Protein AF-A0A354YX63-F1 (afdb_monomer)

Structure (mmCIF, N/CA/C/O backbone):
data_AF-A0A354YX63-F1
#
_entry.id   AF-A0A354YX63-F1
#
loop_
_atom_site.group_PDB
_atom_site.id
_atom_site.type_symbol
_atom_site.label_atom_id
_atom_site.label_a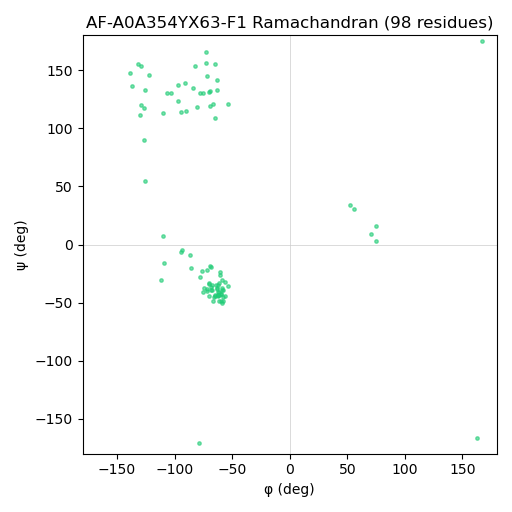lt_id
_atom_site.label_comp_id
_atom_site.label_asym_id
_atom_site.label_entity_id
_atom_site.label_seq_id
_atom_site.pdbx_PDB_ins_code
_atom_site.Cartn_x
_atom_site.Cartn_y
_atom_site.Cartn_z
_atom_site.occupancy
_atom_site.B_iso_or_equiv
_atom_site.auth_seq_id
_atom_site.auth_comp_id
_atom_site.auth_asym_id
_atom_site.auth_atom_id
_atom_site.pdbx_PDB_model_num
ATOM 1 N N . ILE A 1 1 ? -5.137 -6.125 14.989 1.00 95.69 1 ILE A N 1
ATOM 2 C CA . ILE A 1 1 ? -6.498 -5.786 14.500 1.00 95.69 1 ILE A CA 1
ATOM 3 C C . ILE A 1 1 ? -6.570 -6.206 13.039 1.00 95.69 1 ILE A C 1
ATOM 5 O O . ILE A 1 1 ? -5.641 -5.883 12.311 1.00 95.69 1 ILE A O 1
ATOM 9 N N . HIS A 1 2 ? -7.606 -6.930 12.621 1.00 98.06 2 HIS A N 1
ATOM 10 C CA . HIS A 1 2 ? -7.802 -7.321 11.220 1.00 98.06 2 HIS A CA 1
ATOM 11 C C . HIS A 1 2 ? -9.224 -6.939 10.807 1.00 98.06 2 HIS A C 1
ATOM 13 O O . HIS A 1 2 ? -10.182 -7.378 11.444 1.00 98.06 2 HIS A O 1
ATOM 19 N N . ILE A 1 3 ? -9.339 -6.085 9.787 1.00 98.06 3 ILE A N 1
ATOM 20 C CA . ILE A 1 3 ? -10.609 -5.658 9.196 1.00 98.06 3 ILE A CA 1
ATOM 21 C C . ILE A 1 3 ? -10.695 -6.275 7.801 1.00 98.06 3 ILE A C 1
ATOM 23 O O . ILE A 1 3 ? -9.913 -5.891 6.936 1.00 98.06 3 ILE A O 1
ATOM 27 N N . ASP A 1 4 ? -11.632 -7.194 7.590 1.00 98.12 4 ASP A N 1
ATOM 28 C CA . ASP A 1 4 ? -11.887 -7.804 6.280 1.00 98.12 4 ASP A CA 1
ATOM 29 C C . ASP A 1 4 ? -13.398 -7.938 6.052 1.00 98.12 4 ASP A C 1
ATOM 31 O O . ASP A 1 4 ? -14.168 -8.100 6.998 1.00 98.12 4 ASP A O 1
ATOM 35 N N . ILE A 1 5 ? -13.851 -7.834 4.806 1.00 97.62 5 ILE A N 1
ATOM 36 C CA . ILE A 1 5 ? -15.262 -8.048 4.470 1.00 97.62 5 ILE A CA 1
ATOM 37 C C . ILE A 1 5 ? -15.598 -9.543 4.421 1.00 97.62 5 ILE A C 1
ATOM 39 O O . ILE A 1 5 ? -16.743 -9.917 4.682 1.00 97.62 5 ILE A O 1
ATOM 43 N N . ASP A 1 6 ? -14.611 -10.387 4.108 1.00 97.88 6 ASP A N 1
ATOM 44 C CA . ASP A 1 6 ? -14.747 -11.835 4.098 1.00 97.88 6 ASP A CA 1
ATOM 45 C C . ASP A 1 6 ? -14.296 -12.423 5.440 1.00 97.88 6 ASP A C 1
ATOM 47 O O . ASP A 1 6 ? -13.122 -12.405 5.815 1.00 97.88 6 ASP A O 1
ATOM 51 N N . ALA A 1 7 ? -15.249 -13.004 6.168 1.00 96.62 7 ALA A N 1
ATOM 52 C CA . ALA A 1 7 ? -14.982 -13.660 7.441 1.00 96.62 7 ALA A CA 1
ATOM 53 C C . ALA A 1 7 ? -13.996 -14.836 7.317 1.00 96.62 7 ALA A C 1
ATOM 55 O O . ALA A 1 7 ? -13.362 -15.187 8.310 1.00 96.62 7 ALA A O 1
ATOM 56 N N . ALA A 1 8 ? -13.858 -15.443 6.132 1.00 97.25 8 ALA A N 1
ATOM 57 C CA . ALA A 1 8 ? -12.947 -16.562 5.908 1.00 97.25 8 ALA A CA 1
ATOM 58 C C . ALA A 1 8 ? -11.463 -16.155 5.904 1.00 97.25 8 ALA A C 1
ATOM 60 O O . ALA A 1 8 ? -10.608 -17.007 6.152 1.00 97.25 8 ALA A O 1
ATOM 61 N N . GLU A 1 9 ? -11.139 -14.881 5.652 1.00 97.75 9 GLU A N 1
ATOM 62 C CA . GLU A 1 9 ? -9.751 -14.395 5.671 1.00 97.75 9 GLU A CA 1
ATOM 63 C C . GLU A 1 9 ? -9.286 -13.997 7.084 1.00 97.75 9 GLU A C 1
ATOM 65 O O . GLU A 1 9 ? -8.086 -14.005 7.387 1.00 97.75 9 GLU A O 1
ATOM 70 N N . ILE A 1 10 ? -10.221 -13.734 8.000 1.00 96.31 10 ILE A N 1
ATOM 71 C CA . ILE A 1 10 ? -9.917 -13.416 9.396 1.00 96.31 10 ILE A CA 1
ATOM 72 C C . ILE A 1 10 ? -9.302 -14.633 10.098 1.00 96.31 10 ILE A C 1
ATOM 74 O O . ILE A 1 10 ? -9.918 -15.689 10.215 1.00 96.31 10 ILE A O 1
ATOM 78 N N . GLY A 1 11 ? -8.082 -14.478 10.620 1.00 95.38 11 GLY A N 1
ATOM 79 C CA . GLY A 1 11 ? -7.406 -15.545 11.365 1.00 95.38 11 GLY A CA 1
ATOM 80 C C . GLY A 1 11 ? -6.856 -16.682 10.497 1.00 95.38 11 GLY A C 1
ATOM 81 O O . GLY A 1 11 ? -6.325 -17.647 11.037 1.00 95.38 11 GLY A O 1
ATOM 82 N N . LYS A 1 12 ? -6.964 -16.589 9.163 1.00 96.25 12 LYS A N 1
ATOM 83 C CA . LYS A 1 12 ? -6.592 -17.666 8.230 1.00 96.25 12 LYS A CA 1
ATOM 84 C C . LYS A 1 12 ? -5.096 -17.977 8.222 1.00 96.25 12 LYS A C 1
ATOM 86 O O . LYS A 1 12 ? -4.715 -19.143 8.232 1.00 96.25 12 LYS A O 1
ATOM 91 N N . ASN A 1 13 ? -4.261 -16.936 8.189 1.00 96.94 13 ASN A N 1
ATOM 92 C CA . ASN A 1 13 ? -2.798 -17.064 8.121 1.00 96.94 13 ASN A CA 1
ATOM 93 C C . ASN A 1 13 ? -2.093 -16.593 9.402 1.00 96.94 13 ASN A C 1
ATOM 95 O O . ASN A 1 13 ? -1.015 -17.084 9.725 1.00 96.94 13 ASN A O 1
ATOM 99 N N . VAL A 1 14 ? -2.677 -15.622 10.108 1.00 96.31 14 VAL A N 1
ATOM 100 C CA . VAL A 1 14 ? -2.115 -14.994 11.312 1.00 96.31 14 VAL A CA 1
ATOM 101 C C . VAL A 1 14 ? -3.234 -14.841 12.335 1.00 96.31 14 VAL A C 1
ATOM 103 O O . VAL A 1 14 ? -4.338 -14.442 11.965 1.00 96.31 14 VAL A O 1
ATOM 106 N N . GLU A 1 15 ? -2.959 -15.156 13.602 1.00 96.88 15 GLU A N 1
ATOM 107 C CA . GLU A 1 15 ? -3.915 -15.002 14.703 1.00 96.88 15 GLU A CA 1
ATOM 108 C C . GLU A 1 15 ? -4.304 -13.528 14.908 1.00 96.88 15 GLU A C 1
ATOM 110 O O . GLU A 1 15 ? -3.482 -12.621 14.762 1.00 96.88 15 GLU A O 1
ATOM 115 N N . VAL A 1 16 ? -5.578 -13.278 15.225 1.00 97.19 16 VAL A N 1
ATOM 116 C CA . VAL A 1 16 ? -6.139 -11.925 15.322 1.00 97.19 16 VAL A CA 1
ATOM 117 C C . VAL A 1 16 ? -6.815 -11.726 16.673 1.00 97.19 16 VAL A C 1
ATOM 119 O O . VAL A 1 16 ? -7.842 -12.333 16.953 1.00 97.19 16 VAL A O 1
ATOM 122 N N . GLU A 1 17 ? -6.300 -10.786 17.464 1.00 97.88 17 GLU A N 1
ATOM 123 C CA . GLU A 1 17 ? -6.890 -10.418 18.761 1.00 97.88 17 GLU A CA 1
ATOM 124 C C . GLU A 1 17 ? -8.208 -9.642 18.628 1.00 97.88 17 GLU A C 1
ATOM 126 O O . GLU A 1 17 ? -9.143 -9.832 19.400 1.00 97.88 17 GLU A O 1
ATOM 131 N N . VAL A 1 18 ? -8.290 -8.754 17.633 1.00 97.12 18 VAL A N 1
ATOM 132 C CA . VAL A 1 18 ? -9.463 -7.906 17.380 1.00 97.12 18 VAL A CA 1
ATOM 1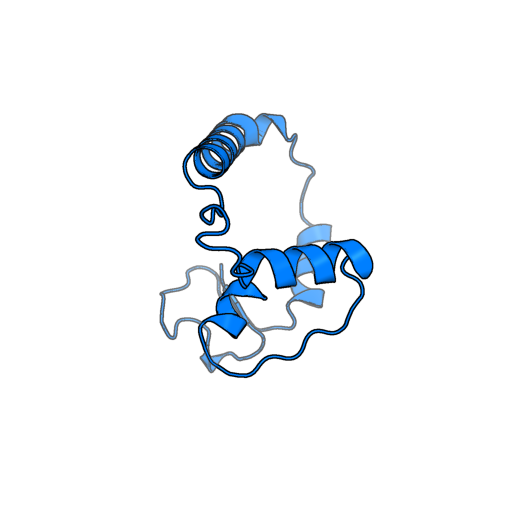33 C C . VAL A 1 18 ? -9.901 -8.086 15.924 1.00 97.12 18 VAL A C 1
ATOM 135 O O . VAL A 1 18 ? -9.373 -7.393 15.041 1.00 97.12 18 VAL A O 1
ATOM 138 N N . PRO A 1 19 ? -10.795 -9.054 15.651 1.00 97.31 19 PRO A N 1
ATOM 139 C CA . PRO A 1 19 ? -11.365 -9.279 14.329 1.00 97.31 19 PRO A CA 1
ATOM 140 C C . PRO A 1 19 ? -12.568 -8.362 14.084 1.00 97.31 19 PRO A C 1
ATOM 142 O O . PRO A 1 19 ? -13.451 -8.240 14.933 1.00 97.31 19 PRO A O 1
ATOM 145 N N . ILE A 1 20 ? -12.631 -7.738 12.909 1.00 97.94 20 ILE A N 1
ATOM 146 C CA . ILE A 1 20 ? -13.764 -6.908 12.487 1.00 97.94 20 ILE A CA 1
ATOM 147 C C . ILE A 1 20 ? -14.182 -7.352 11.087 1.00 97.94 20 ILE A C 1
ATOM 149 O O . ILE A 1 20 ? -13.455 -7.133 10.122 1.00 97.94 20 ILE A O 1
ATOM 153 N N . VAL A 1 21 ? -15.367 -7.955 10.976 1.00 97.94 21 VAL A N 1
ATOM 154 C CA . VAL A 1 21 ? -15.942 -8.328 9.678 1.00 97.94 21 VAL A CA 1
ATOM 155 C C . VAL A 1 21 ? -16.793 -7.174 9.158 1.00 97.94 21 VAL A C 1
ATOM 157 O O . VAL A 1 21 ? -17.804 -6.832 9.775 1.00 97.94 21 VAL A O 1
ATOM 160 N N . GLY A 1 22 ? -16.400 -6.557 8.045 1.00 97.38 22 GLY A N 1
ATOM 161 C CA . GLY A 1 22 ? -17.153 -5.449 7.459 1.00 97.38 22 GLY A CA 1
ATOM 162 C C . GLY A 1 22 ? -16.412 -4.669 6.377 1.00 97.38 22 GLY A C 1
ATOM 163 O O . GLY A 1 22 ? -15.235 -4.886 6.099 1.00 97.38 22 GLY A O 1
ATOM 164 N N . GLN A 1 23 ? -17.113 -3.720 5.755 1.00 98.00 23 GLN A N 1
ATOM 165 C CA . GLN A 1 23 ? -16.523 -2.843 4.746 1.00 98.00 23 GLN A CA 1
ATOM 166 C C . GLN A 1 23 ? -15.526 -1.873 5.388 1.00 98.00 23 GLN A C 1
ATOM 168 O O . GLN A 1 23 ? -15.910 -1.022 6.193 1.00 98.00 23 GLN A O 1
ATOM 173 N N . VAL A 1 24 ? -14.253 -1.940 4.980 1.00 97.88 24 VAL A N 1
ATOM 174 C CA . VAL A 1 24 ? -13.169 -1.132 5.574 1.00 97.88 24 VAL A CA 1
ATOM 175 C C . VAL A 1 24 ? -13.469 0.371 5.580 1.00 97.88 24 VAL A C 1
ATOM 177 O O . VAL A 1 24 ? -13.167 1.056 6.553 1.00 97.88 24 VAL A O 1
ATOM 180 N N . LYS A 1 25 ? -14.148 0.887 4.545 1.00 98.12 25 LYS A N 1
ATOM 181 C CA . LYS A 1 25 ? -14.545 2.300 4.453 1.00 98.12 25 LYS A CA 1
ATOM 182 C C . LYS A 1 25 ? -15.479 2.725 5.592 1.00 98.12 25 LYS A C 1
ATOM 184 O O . LYS A 1 25 ? -15.302 3.801 6.157 1.00 98.12 25 LYS A O 1
ATOM 189 N N . GLU A 1 26 ? -16.466 1.899 5.923 1.00 98.06 26 GLU A N 1
ATOM 190 C CA . GLU A 1 26 ? -17.444 2.192 6.977 1.00 98.06 26 GLU A CA 1
ATOM 191 C C . GLU A 1 26 ? -16.826 2.012 8.365 1.00 98.06 26 GLU A C 1
ATOM 193 O O . GLU A 1 26 ? -17.024 2.845 9.251 1.00 98.06 26 GLU A O 1
ATOM 198 N N . VAL A 1 27 ? -16.014 0.963 8.530 1.00 97.81 27 VAL A N 1
ATOM 199 C CA . VAL A 1 27 ? -15.295 0.684 9.778 1.00 97.81 27 VAL A CA 1
ATOM 200 C C . VAL A 1 27 ? -14.335 1.825 10.115 1.00 97.81 27 VAL A C 1
ATOM 202 O O . VAL A 1 27 ? -14.383 2.347 11.227 1.00 97.81 27 VAL A O 1
ATOM 205 N N . LEU A 1 28 ? -13.513 2.274 9.158 1.00 97.31 28 LEU A N 1
ATOM 206 C CA . LEU A 1 28 ? -12.600 3.401 9.369 1.00 97.31 28 LEU A CA 1
ATOM 207 C C . LEU A 1 28 ? -13.352 4.702 9.666 1.00 97.31 28 LEU A C 1
ATOM 209 O O . LEU A 1 28 ? -12.932 5.452 10.542 1.00 97.31 28 LEU A O 1
ATOM 213 N N . ALA A 1 29 ? -14.492 4.960 9.015 1.00 97.44 29 ALA A N 1
ATOM 214 C CA . ALA A 1 29 ? -15.316 6.127 9.336 1.00 97.44 29 ALA A CA 1
ATOM 215 C C . ALA A 1 29 ? -15.828 6.090 10.789 1.00 97.44 29 ALA A C 1
ATOM 217 O O . ALA A 1 29 ? -15.799 7.107 11.482 1.00 97.44 29 ALA A O 1
ATOM 218 N N . ALA A 1 30 ? -16.251 4.919 11.271 1.00 96.44 30 ALA A N 1
ATOM 219 C CA . ALA A 1 30 ? -16.691 4.731 12.650 1.00 96.44 30 ALA A CA 1
ATOM 220 C C . ALA A 1 30 ? -15.537 4.851 13.664 1.00 96.44 30 ALA A C 1
ATOM 222 O O . ALA A 1 30 ? -15.748 5.378 14.759 1.00 96.44 30 ALA A O 1
ATOM 223 N N . ILE A 1 31 ? -14.336 4.380 13.315 1.00 95.50 31 ILE A N 1
ATOM 224 C CA . ILE A 1 31 ? -13.130 4.542 14.137 1.00 95.50 31 ILE A CA 1
ATOM 225 C C . ILE A 1 31 ? -12.747 6.023 14.209 1.00 95.50 31 ILE A C 1
ATOM 227 O O . ILE A 1 31 ? -12.606 6.547 15.306 1.00 95.50 31 ILE A O 1
ATOM 231 N N . ASN A 1 32 ? -12.690 6.729 13.077 1.00 95.19 32 ASN A N 1
ATOM 232 C CA . ASN A 1 32 ? -12.320 8.147 13.022 1.00 95.19 32 ASN A CA 1
ATOM 233 C C . ASN A 1 32 ? -13.242 9.051 13.855 1.00 95.19 32 ASN A C 1
ATOM 235 O O . ASN A 1 32 ? -12.785 10.049 14.392 1.00 95.19 32 ASN A O 1
ATOM 239 N N . GLN A 1 33 ? -14.524 8.701 14.007 1.00 95.75 33 GLN A N 1
ATOM 240 C CA . GLN A 1 33 ? -15.453 9.428 14.890 1.00 95.75 33 GLN A CA 1
ATOM 241 C C . GLN A 1 33 ? -15.144 9.264 16.386 1.00 95.75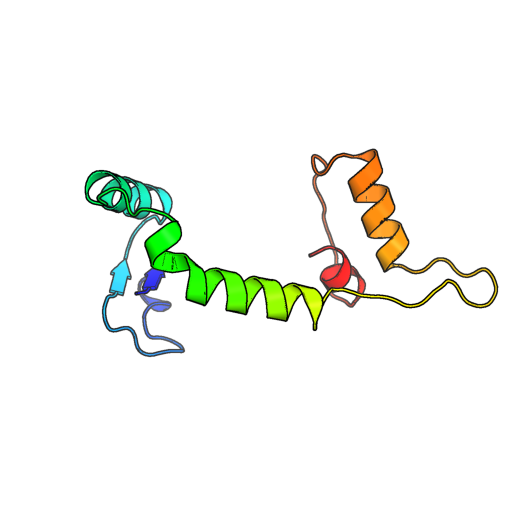 33 GLN A C 1
ATOM 243 O O . GLN A 1 33 ? -15.664 10.021 17.201 1.00 95.75 33 GLN A O 1
ATOM 248 N N . ARG A 1 34 ? -14.374 8.235 16.749 1.00 94.44 34 ARG A N 1
ATOM 249 C CA . ARG A 1 34 ? -14.028 7.871 18.128 1.00 94.44 34 ARG A CA 1
ATOM 250 C C . ARG A 1 34 ? -12.568 8.153 18.465 1.00 94.44 34 ARG A C 1
ATOM 252 O O . ARG A 1 34 ? -12.225 8.118 19.640 1.00 94.44 34 ARG A O 1
ATOM 259 N N . LEU A 1 35 ? -11.725 8.366 17.457 1.00 92.12 35 LEU A N 1
ATOM 260 C CA . LEU A 1 35 ? -10.333 8.733 17.662 1.00 92.12 35 LEU A CA 1
ATOM 261 C C . LEU A 1 35 ? -10.258 10.156 18.207 1.00 92.12 35 LEU A C 1
ATOM 263 O O . LEU A 1 35 ? -10.866 11.081 17.669 1.00 92.12 35 LEU A O 1
ATOM 267 N N . GLU A 1 36 ? -9.486 10.312 19.271 1.00 89.31 36 GLU A N 1
ATOM 268 C CA . GLU A 1 36 ? -9.031 11.616 19.729 1.00 89.31 36 GLU A CA 1
ATOM 269 C C . GLU A 1 36 ? -7.808 12.025 18.902 1.00 89.31 36 GLU A C 1
ATOM 271 O O . GLU A 1 36 ? -7.100 11.175 18.350 1.00 89.31 36 GLU A O 1
ATOM 276 N N . ALA A 1 37 ? -7.584 13.332 18.768 1.00 84.88 37 ALA A N 1
ATOM 277 C CA . ALA A 1 37 ? 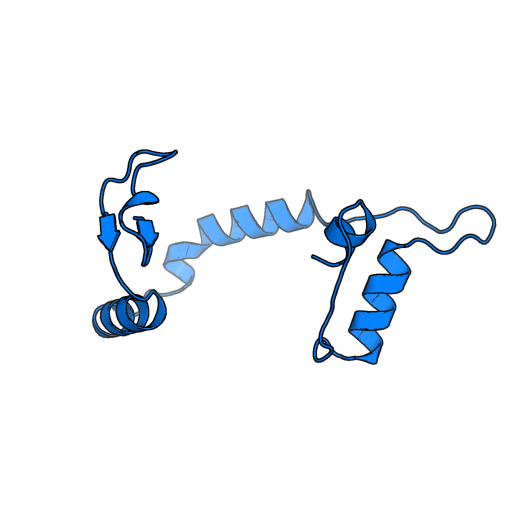-6.368 13.817 18.135 1.00 84.88 37 ALA A CA 1
ATOM 278 C C . ALA A 1 37 ? -5.163 13.387 18.981 1.00 84.88 37 ALA A C 1
ATOM 280 O O . ALA A 1 37 ? -5.173 13.540 20.200 1.00 84.88 37 ALA A O 1
ATOM 281 N N . ILE A 1 38 ? -4.154 12.844 18.310 1.00 85.62 38 ILE A N 1
ATOM 282 C CA . ILE A 1 38 ? -2.855 12.522 18.892 1.00 85.62 38 ILE A CA 1
ATOM 283 C C . ILE A 1 38 ? -1.886 13.568 18.353 1.00 85.62 38 ILE A C 1
ATOM 285 O O . ILE A 1 38 ? -1.857 13.807 17.141 1.00 85.62 38 ILE A O 1
ATOM 289 N N . GLU A 1 39 ? -1.111 14.192 19.233 1.00 85.94 39 GLU A N 1
ATOM 290 C CA . GLU A 1 39 ? -0.045 15.098 18.812 1.00 85.94 39 GLU A CA 1
ATOM 291 C C . GLU A 1 39 ? 1.067 14.273 18.148 1.00 85.94 39 GLU A C 1
ATOM 293 O O . GLU A 1 39 ? 1.483 13.234 18.663 1.00 85.94 39 GLU A O 1
ATOM 298 N N . LEU A 1 40 ? 1.549 14.699 16.977 1.00 77.56 40 LEU A N 1
ATOM 299 C CA . LEU A 1 40 ? 2.542 13.930 16.210 1.00 77.56 40 LEU A CA 1
ATOM 300 C C . LEU A 1 40 ? 3.846 13.725 16.991 1.00 77.56 40 LEU A C 1
ATOM 302 O O . LEU A 1 40 ? 4.549 12.736 16.783 1.00 77.56 40 LEU A O 1
ATOM 306 N N . GLU A 1 41 ? 4.143 14.633 17.916 1.00 85.88 41 GLU A N 1
ATOM 307 C CA . GLU A 1 41 ? 5.250 14.567 18.860 1.00 85.88 41 GLU A CA 1
ATOM 308 C C . GLU A 1 41 ? 5.214 13.280 19.701 1.00 85.88 41 GLU A C 1
ATOM 310 O O . GLU A 1 41 ? 6.273 12.731 20.014 1.00 85.88 41 GLU A O 1
ATOM 315 N N . GLU A 1 42 ? 4.023 12.746 20.000 1.00 87.06 42 GLU A N 1
ATOM 316 C CA . GLU A 1 42 ? 3.841 11.494 20.749 1.00 87.06 42 GLU A CA 1
ATOM 317 C C . GLU A 1 42 ? 4.309 10.258 19.963 1.00 87.06 42 GLU A C 1
ATOM 319 O O . GLU A 1 42 ? 4.591 9.217 20.555 1.00 87.06 42 GLU A O 1
ATOM 324 N N . LEU A 1 43 ? 4.434 10.365 18.635 1.00 92.62 43 LEU A N 1
ATOM 325 C CA . LEU A 1 43 ? 4.868 9.288 17.736 1.00 92.62 43 LEU A CA 1
ATOM 326 C C . LEU A 1 43 ? 6.267 9.531 17.146 1.00 92.62 43 LEU A C 1
ATOM 328 O O . LEU A 1 43 ? 6.707 8.784 16.268 1.00 92.62 43 LEU A O 1
ATOM 332 N N . SER A 1 44 ? 6.969 10.563 17.621 1.00 93.81 44 SER A N 1
ATOM 333 C CA . SER A 1 44 ? 8.227 11.047 17.038 1.00 93.81 44 SER A CA 1
ATOM 334 C C . SER A 1 44 ? 9.319 9.974 16.977 1.00 93.81 44 SER A C 1
ATOM 336 O O . SER A 1 44 ? 9.861 9.737 15.902 1.00 93.81 44 SER A O 1
ATOM 338 N N . GLU A 1 45 ? 9.574 9.242 18.066 1.00 96.25 45 GLU A N 1
ATOM 339 C CA . GLU A 1 45 ? 10.587 8.169 18.107 1.00 96.25 45 GLU A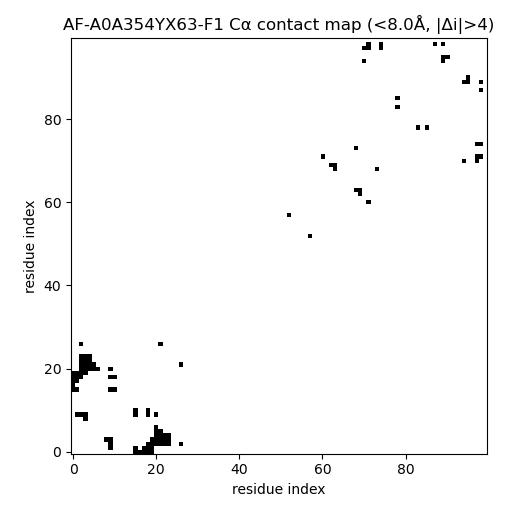 CA 1
ATOM 340 C C . GLU A 1 45 ? 10.322 7.068 17.063 1.00 96.25 45 GLU A C 1
ATOM 342 O O . GLU A 1 45 ? 11.238 6.545 16.411 1.00 96.25 45 GLU A O 1
ATOM 347 N N . TRP A 1 46 ? 9.047 6.716 16.876 1.00 96.19 46 TRP A N 1
ATOM 348 C CA . TRP A 1 46 ? 8.665 5.721 15.884 1.00 96.19 46 TRP A CA 1
ATOM 349 C C . TRP A 1 46 ? 8.847 6.253 14.463 1.00 96.19 46 TRP A C 1
ATOM 351 O O . TRP A 1 46 ? 9.422 5.565 13.619 1.00 96.19 46 TRP A O 1
ATOM 361 N N . HIS A 1 47 ? 8.421 7.489 14.201 1.00 95.12 47 HIS A N 1
ATOM 362 C CA . HIS A 1 47 ? 8.601 8.121 12.897 1.00 95.12 47 HIS A CA 1
ATOM 363 C C . HIS A 1 47 ? 10.083 8.295 12.538 1.00 95.12 47 HIS A C 1
ATOM 365 O O . HIS A 1 47 ? 10.466 7.960 11.421 1.00 95.12 47 HIS A O 1
ATOM 371 N N . GLU A 1 48 ? 10.935 8.683 13.489 1.00 96.81 48 GLU A N 1
ATOM 372 C CA . GLU A 1 48 ? 12.390 8.752 13.295 1.00 96.81 48 GLU A CA 1
ATOM 373 C C . GLU A 1 48 ? 12.986 7.391 12.911 1.00 96.81 48 GLU A C 1
ATOM 375 O O . GLU A 1 48 ? 13.862 7.297 12.049 1.00 96.81 48 GLU A O 1
ATOM 380 N N . THR A 1 49 ? 12.493 6.307 13.517 1.00 97.69 49 THR A N 1
ATOM 381 C CA . THR A 1 49 ? 12.912 4.948 13.154 1.00 97.69 49 THR A CA 1
ATOM 382 C C . THR A 1 49 ? 12.509 4.594 11.725 1.00 97.69 49 THR A C 1
ATOM 384 O O . THR A 1 49 ? 13.333 4.063 10.976 1.00 97.69 49 THR A O 1
ATOM 387 N N . ILE A 1 50 ? 11.274 4.911 11.330 1.00 97.25 50 ILE A N 1
ATOM 388 C CA . ILE A 1 50 ? 10.790 4.693 9.964 1.00 97.25 50 ILE A CA 1
ATOM 389 C C . ILE A 1 50 ? 11.599 5.512 8.954 1.00 97.25 50 ILE A C 1
ATOM 391 O O . ILE A 1 50 ? 11.991 4.981 7.914 1.00 97.25 50 ILE A O 1
ATOM 395 N N . ASP A 1 51 ? 11.870 6.781 9.245 1.00 97.12 51 ASP A N 1
ATOM 396 C CA . ASP A 1 51 ? 12.591 7.658 8.325 1.00 97.12 51 ASP A CA 1
ATOM 397 C C . ASP A 1 51 ? 14.049 7.222 8.157 1.00 97.12 51 ASP A C 1
ATOM 399 O O . ASP A 1 51 ? 14.526 7.129 7.025 1.00 97.12 51 ASP A O 1
ATOM 403 N N . ARG A 1 52 ? 14.710 6.779 9.235 1.00 98.31 52 ARG A N 1
ATOM 404 C CA . ARG A 1 52 ? 16.029 6.134 9.143 1.00 98.31 52 ARG A CA 1
ATOM 405 C C . ARG A 1 52 ? 16.008 4.913 8.219 1.00 98.31 52 ARG A C 1
ATOM 407 O O . ARG A 1 52 ? 16.908 4.755 7.400 1.00 98.31 52 ARG A O 1
ATOM 414 N N . TRP A 1 53 ? 14.993 4.051 8.313 1.00 98.12 53 TRP A N 1
ATOM 415 C CA . TRP A 1 53 ? 14.897 2.880 7.432 1.00 98.12 53 TRP A CA 1
ATOM 416 C C . TRP A 1 53 ? 14.640 3.247 5.971 1.00 98.12 53 TRP A C 1
ATOM 418 O O . TRP A 1 53 ? 15.181 2.584 5.088 1.00 98.12 53 TRP A O 1
ATOM 428 N N . LYS A 1 54 ? 13.870 4.306 5.694 1.00 97.75 54 LYS A N 1
ATOM 429 C CA . LYS A 1 54 ? 13.693 4.814 4.323 1.00 97.75 54 LYS A CA 1
ATOM 430 C C . LYS A 1 54 ? 15.009 5.323 3.731 1.00 97.75 54 LYS A C 1
ATOM 432 O O . LYS A 1 54 ? 15.252 5.126 2.543 1.00 97.75 54 LYS A O 1
ATOM 437 N N . GLU A 1 55 ? 15.852 5.963 4.542 1.00 97.31 55 GLU A N 1
ATOM 438 C CA . GLU A 1 55 ? 17.174 6.445 4.120 1.00 97.31 55 GLU A CA 1
ATOM 439 C C . GLU A 1 55 ? 18.180 5.307 3.905 1.00 97.31 55 GLU A C 1
ATOM 441 O O . GLU A 1 55 ? 18.960 5.338 2.948 1.00 97.31 55 GLU A O 1
ATOM 446 N N . GLU A 1 56 ? 18.155 4.299 4.781 1.00 97.75 56 GLU A N 1
ATOM 447 C CA . GLU A 1 56 ? 19.058 3.146 4.739 1.00 97.75 56 GLU A CA 1
ATOM 448 C C . GLU A 1 56 ? 18.694 2.168 3.608 1.00 97.75 56 GLU A C 1
ATOM 450 O O . GLU A 1 56 ? 19.584 1.648 2.931 1.00 97.75 56 GLU A O 1
ATOM 455 N N . TYR A 1 57 ? 17.395 1.975 3.346 1.00 96.50 57 TYR A N 1
ATOM 456 C CA . TYR A 1 57 ? 16.868 1.008 2.375 1.00 96.50 57 TYR A CA 1
ATOM 457 C C . TYR A 1 57 ? 15.922 1.624 1.324 1.00 96.50 57 TYR A C 1
ATOM 459 O O . TYR A 1 57 ? 14.799 1.143 1.146 1.00 96.50 57 TYR A O 1
ATOM 467 N N . PRO A 1 58 ? 16.331 2.668 0.585 1.00 95.00 58 PRO A N 1
ATOM 468 C CA . PRO A 1 58 ? 15.498 3.223 -0.471 1.00 95.00 58 PRO A CA 1
ATOM 469 C C . PRO A 1 58 ? 15.455 2.280 -1.679 1.00 95.00 58 PRO A C 1
ATOM 471 O O . PRO A 1 58 ? 16.389 1.515 -1.942 1.00 95.00 58 PRO A O 1
ATOM 474 N N . LEU A 1 59 ? 14.393 2.397 -2.475 1.00 92.88 59 LEU A N 1
ATOM 475 C CA . LEU A 1 59 ? 14.325 1.770 -3.791 1.00 92.88 59 LEU A CA 1
ATOM 476 C C . LEU A 1 59 ? 15.396 2.399 -4.691 1.00 92.88 59 LEU A C 1
ATOM 478 O O . LEU A 1 59 ? 15.294 3.560 -5.077 1.00 92.88 59 LEU A O 1
ATOM 482 N N . ARG A 1 60 ? 16.454 1.642 -4.997 1.00 90.69 60 ARG A N 1
ATOM 483 C CA . ARG A 1 60 ? 17.534 2.061 -5.900 1.00 90.69 60 ARG A CA 1
ATOM 484 C C . ARG A 1 60 ? 17.667 1.079 -7.052 1.00 90.69 60 ARG A C 1
ATOM 486 O O . ARG A 1 60 ? 17.529 -0.130 -6.871 1.00 90.69 60 ARG A O 1
ATOM 493 N N . TYR A 1 61 ? 18.026 1.600 -8.215 1.00 89.88 61 TYR A N 1
ATOM 494 C CA . TYR A 1 61 ? 18.487 0.817 -9.354 1.00 89.88 61 TYR A CA 1
ATOM 495 C C . TYR A 1 61 ? 19.774 1.438 -9.910 1.00 89.88 61 TYR A C 1
ATOM 497 O O . TYR A 1 61 ? 20.071 2.603 -9.654 1.00 89.88 61 TYR A O 1
ATOM 505 N N . GLY A 1 62 ? 20.595 0.624 -10.576 1.00 84.38 62 GLY A N 1
ATOM 506 C CA . GLY A 1 62 ? 21.883 1.070 -11.108 1.00 84.38 62 GLY A CA 1
ATOM 507 C C . GLY A 1 62 ? 21.745 1.973 -12.332 1.00 84.38 62 GLY A C 1
ATOM 508 O O . GLY A 1 62 ? 20.695 2.009 -12.974 1.00 84.38 62 GLY A O 1
ATOM 509 N N . ASP A 1 63 ? 22.837 2.648 -12.681 1.00 79.44 63 ASP A N 1
ATOM 510 C CA . ASP A 1 63 ? 22.911 3.462 -13.891 1.00 79.44 63 ASP A CA 1
ATOM 511 C C . ASP A 1 63 ? 22.786 2.615 -15.165 1.00 79.44 63 ASP A C 1
ATOM 513 O O . ASP A 1 63 ? 23.124 1.425 -15.198 1.00 79.44 63 ASP A O 1
ATOM 517 N N . SER A 1 64 ? 22.344 3.262 -16.247 1.00 77.38 64 SER A N 1
ATOM 518 C CA . SER A 1 64 ? 22.354 2.674 -17.587 1.00 77.38 64 SER A CA 1
ATOM 519 C C . SER A 1 64 ? 23.758 2.173 -17.934 1.00 77.38 64 SER A C 1
ATOM 521 O O . SER A 1 64 ? 24.720 2.942 -17.982 1.00 77.38 64 SER A O 1
ATOM 523 N N . SER A 1 65 ? 23.878 0.876 -18.216 1.00 75.69 65 SER A N 1
ATOM 524 C CA . SER A 1 65 ? 25.084 0.295 -18.799 1.00 75.69 65 SER A CA 1
ATOM 525 C C . SER A 1 65 ? 24.918 0.168 -20.313 1.00 75.69 65 SER A C 1
ATOM 527 O O . SER A 1 65 ? 23.861 -0.214 -20.818 1.00 75.69 65 SER A O 1
ATOM 529 N N . GLU A 1 66 ? 25.975 0.509 -21.056 1.00 79.06 66 GLU A N 1
ATOM 530 C CA . GLU A 1 66 ? 26.086 0.235 -22.499 1.00 79.06 66 GLU A CA 1
ATOM 531 C C . GLU A 1 66 ? 24.937 0.802 -23.364 1.00 79.06 66 GLU A C 1
ATOM 533 O O . GLU A 1 66 ? 24.577 0.224 -24.389 1.00 79.06 66 GLU A O 1
ATOM 538 N N . GLY A 1 67 ? 24.339 1.931 -22.963 1.00 77.88 67 GLY A N 1
ATOM 539 C CA . GLY A 1 67 ? 23.256 2.580 -23.713 1.00 77.88 67 GLY A CA 1
ATOM 540 C C . GLY A 1 67 ? 21.894 1.884 -23.606 1.00 77.88 67 GLY A C 1
ATOM 541 O O . GLY A 1 67 ? 21.012 2.147 -24.424 1.00 77.88 67 GLY A O 1
ATOM 542 N N . ARG A 1 68 ? 21.702 0.990 -22.626 1.00 86.69 68 ARG A N 1
ATOM 543 C CA . ARG A 1 68 ? 20.421 0.308 -22.382 1.00 86.69 68 ARG A CA 1
ATOM 544 C C . ARG A 1 68 ? 19.553 1.085 -21.402 1.00 86.69 68 ARG A C 1
ATOM 546 O O . ARG A 1 68 ? 20.039 1.587 -20.392 1.00 86.69 68 ARG A O 1
ATOM 553 N N . ILE A 1 69 ? 18.257 1.145 -21.678 1.00 89.88 69 ILE A N 1
ATOM 554 C CA . ILE A 1 69 ? 17.284 1.785 -20.791 1.00 89.88 69 ILE A CA 1
ATOM 555 C C . ILE A 1 69 ? 16.966 0.839 -19.630 1.00 89.88 69 ILE A C 1
ATOM 557 O O . ILE A 1 69 ? 16.648 -0.332 -19.849 1.00 89.88 69 ILE A O 1
ATOM 561 N N . MET A 1 70 ? 17.039 1.358 -18.404 1.00 92.50 70 MET A N 1
ATOM 562 C CA . MET A 1 70 ? 16.632 0.628 -17.207 1.00 92.50 70 MET A CA 1
ATOM 563 C C . MET A 1 70 ? 15.101 0.583 -17.136 1.00 92.50 70 MET A C 1
ATOM 565 O O . MET A 1 70 ? 14.464 1.629 -17.263 1.00 92.50 70 MET A O 1
ATOM 569 N N . PRO A 1 71 ? 14.479 -0.586 -16.929 1.00 93.00 71 PRO A N 1
ATOM 570 C CA . PRO A 1 71 ? 13.022 -0.689 -16.907 1.00 93.00 71 PRO A CA 1
ATOM 571 C C . PRO A 1 71 ? 12.387 0.145 -15.785 1.00 93.00 71 PRO A C 1
ATOM 573 O O . PRO A 1 71 ? 11.324 0.716 -15.996 1.00 93.00 71 PRO A O 1
ATOM 576 N N . GLN A 1 72 ? 13.060 0.295 -14.640 1.00 94.62 72 GLN A N 1
ATOM 577 C CA . GLN A 1 72 ? 12.632 1.178 -13.548 1.00 94.62 72 GLN A CA 1
ATOM 578 C C . GLN A 1 72 ? 12.522 2.634 -14.010 1.00 94.62 72 GLN A C 1
ATOM 580 O O . GLN A 1 72 ? 11.533 3.299 -13.726 1.00 94.62 72 GLN A O 1
ATOM 585 N N . HIS A 1 73 ? 13.497 3.095 -14.798 1.00 93.50 73 HIS A N 1
ATOM 586 C CA . HIS A 1 73 ? 13.504 4.448 -15.343 1.00 93.50 73 HIS A CA 1
ATOM 587 C C . HIS A 1 73 ? 12.327 4.692 -16.296 1.00 93.50 73 HIS A C 1
ATOM 589 O O . HIS A 1 73 ? 11.758 5.776 -16.313 1.00 93.50 73 HIS A O 1
ATOM 595 N N . VAL A 1 74 ? 11.912 3.673 -17.059 1.00 94.12 74 VAL A N 1
ATOM 596 C CA . VAL A 1 74 ? 10.710 3.774 -17.904 1.00 94.12 74 VAL A CA 1
ATOM 597 C C . VAL A 1 74 ? 9.464 4.003 -17.049 1.00 94.12 74 VAL A C 1
ATOM 599 O O . VAL A 1 74 ? 8.644 4.844 -17.402 1.00 94.12 74 VAL A O 1
ATOM 602 N N . ILE A 1 75 ? 9.319 3.280 -15.935 1.00 95.75 75 ILE A N 1
ATOM 603 C CA . ILE A 1 75 ? 8.175 3.456 -15.029 1.00 95.75 75 ILE A CA 1
ATOM 604 C C . ILE A 1 75 ? 8.195 4.844 -14.380 1.00 95.75 75 ILE A C 1
ATOM 606 O O . ILE A 1 75 ? 7.159 5.507 -14.347 1.00 95.75 75 ILE A O 1
ATOM 610 N N . GLU A 1 76 ? 9.358 5.311 -13.922 1.00 94.94 76 GLU A N 1
ATOM 611 C CA . GLU A 1 76 ? 9.511 6.663 -13.369 1.00 94.94 76 GLU A CA 1
ATOM 612 C C . GLU A 1 76 ? 9.142 7.747 -14.385 1.00 94.94 76 GLU A C 1
ATOM 614 O O . GLU A 1 76 ? 8.436 8.697 -14.045 1.00 94.94 76 GLU A O 1
ATOM 619 N N . GLU A 1 77 ? 9.560 7.591 -15.642 1.00 95.75 77 GLU A N 1
ATOM 620 C CA . GLU A 1 77 ? 9.249 8.553 -16.698 1.00 95.75 77 GLU A CA 1
ATOM 621 C C . GLU A 1 77 ? 7.756 8.541 -17.050 1.00 95.75 77 GLU A C 1
ATOM 623 O O . GLU A 1 77 ? 7.151 9.601 -17.218 1.00 95.75 77 GLU A O 1
ATOM 628 N N . VAL A 1 78 ? 7.120 7.362 -17.087 1.00 96.75 78 VAL A N 1
ATOM 629 C CA . VAL A 1 78 ? 5.659 7.258 -17.229 1.00 96.75 78 VAL A CA 1
ATOM 630 C C . VAL A 1 78 ? 4.970 7.997 -16.084 1.00 96.75 78 VAL A C 1
ATOM 632 O O . VAL A 1 78 ? 4.129 8.852 -16.352 1.00 96.75 78 VAL A O 1
ATOM 635 N N . TYR A 1 79 ? 5.359 7.738 -14.831 1.00 96.88 79 TYR A N 1
ATOM 636 C CA . TYR A 1 79 ? 4.794 8.414 -13.662 1.00 96.88 79 TYR A CA 1
ATOM 637 C C . TYR A 1 79 ? 4.962 9.937 -13.741 1.00 96.88 79 TYR A C 1
ATOM 639 O O . TYR A 1 79 ? 4.004 10.669 -13.4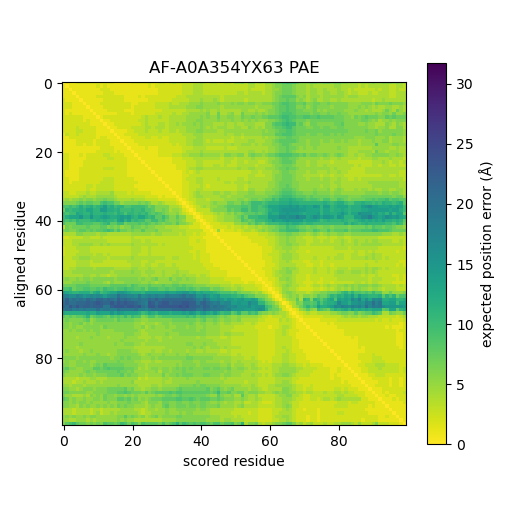93 1.00 96.88 79 TYR A O 1
ATOM 647 N N . SER A 1 80 ? 6.155 10.411 -14.115 1.00 97.62 80 SER A N 1
ATOM 648 C CA . SER A 1 80 ? 6.484 11.833 -14.270 1.00 97.62 80 SER A CA 1
ATOM 649 C C . SER A 1 80 ? 5.592 12.513 -15.314 1.00 97.62 80 SER A C 1
ATOM 651 O O . SER A 1 80 ? 4.979 13.547 -15.039 1.00 97.62 80 SER A O 1
ATOM 653 N N . LEU A 1 81 ? 5.447 11.899 -16.492 1.00 98.12 81 LEU A N 1
ATOM 654 C CA . LEU A 1 81 ? 4.648 12.436 -17.596 1.00 98.12 81 LEU A CA 1
ATOM 655 C C . LEU A 1 81 ? 3.142 12.398 -17.318 1.00 98.12 81 LEU A C 1
ATOM 657 O O . LEU A 1 81 ? 2.415 13.283 -17.768 1.00 98.12 81 LEU A O 1
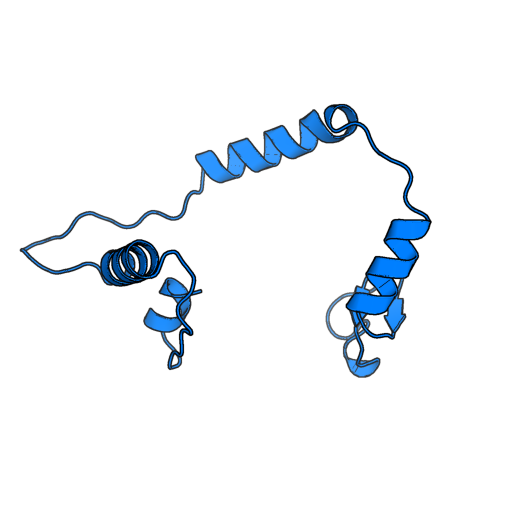ATOM 661 N N . THR A 1 82 ? 2.665 11.385 -16.593 1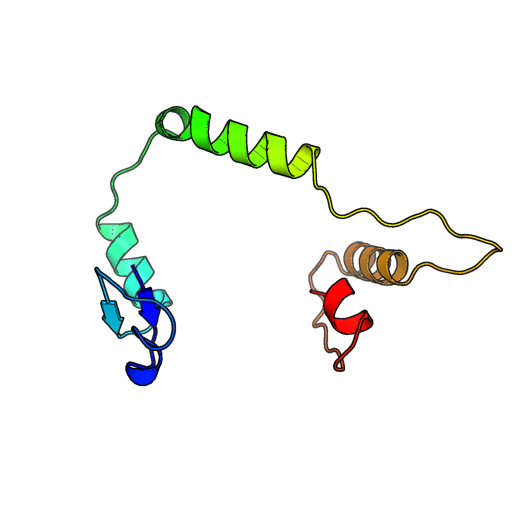.00 97.81 82 THR A N 1
ATOM 662 C CA . THR A 1 82 ? 1.240 11.225 -16.271 1.00 97.81 82 THR A CA 1
ATOM 663 C C . THR A 1 82 ? 0.861 11.828 -14.924 1.00 97.81 82 THR A C 1
ATOM 665 O O . THR A 1 82 ? -0.307 11.774 -14.557 1.00 97.81 82 THR A O 1
ATOM 668 N N . GLN A 1 83 ? 1.835 12.333 -14.162 1.00 96.94 83 GLN A N 1
ATOM 669 C CA . GLN A 1 83 ? 1.664 12.874 -12.809 1.00 96.94 83 GLN A CA 1
ATOM 670 C C . GLN A 1 83 ? 0.935 11.908 -11.857 1.00 96.94 83 GLN A C 1
ATOM 672 O O . GLN A 1 83 ? 0.165 12.323 -10.997 1.00 96.94 83 GLN A O 1
ATOM 677 N N . GLY A 1 84 ? 1.153 10.602 -12.034 1.00 95.19 84 GLY A N 1
ATOM 678 C CA . GLY A 1 84 ? 0.469 9.561 -11.258 1.00 95.19 84 GLY A CA 1
ATOM 679 C C . GLY A 1 84 ? -1.028 9.364 -11.555 1.00 95.19 84 GLY A C 1
ATOM 680 O O . GLY A 1 84 ? -1.676 8.607 -10.840 1.00 95.19 84 GLY A O 1
ATOM 681 N N . GLU A 1 85 ? -1.593 9.992 -12.594 1.00 97.56 85 GLU A N 1
ATOM 682 C CA . GLU A 1 85 ? -3.034 9.899 -12.907 1.00 97.56 85 GLU A CA 1
ATOM 683 C C . GLU A 1 85 ? -3.394 8.809 -13.934 1.00 97.56 85 GLU A C 1
ATOM 685 O O . GLU A 1 85 ? -4.571 8.560 -14.209 1.00 97.56 85 GLU A O 1
ATOM 690 N N . ALA A 1 86 ? -2.400 8.151 -14.536 1.00 97.31 86 ALA A N 1
ATOM 691 C CA . ALA A 1 86 ? -2.648 7.101 -15.518 1.00 97.31 86 ALA A CA 1
ATOM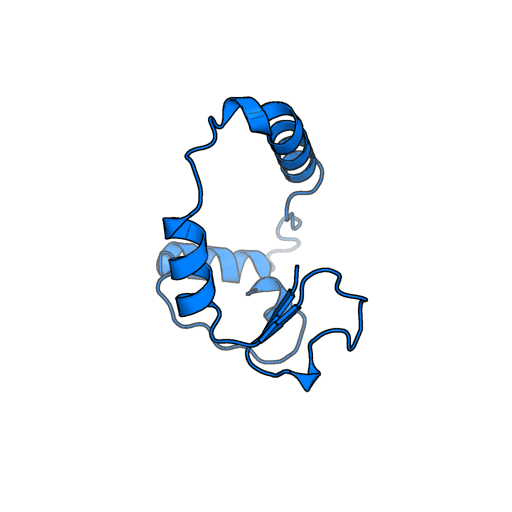 692 C C . ALA A 1 86 ? -3.191 5.815 -14.879 1.00 97.31 86 ALA A C 1
ATOM 694 O O . ALA A 1 86 ? -2.776 5.398 -13.800 1.00 97.31 86 ALA A O 1
ATOM 695 N N . ILE A 1 87 ? -4.076 5.127 -15.606 1.00 97.50 87 ILE A N 1
ATOM 696 C CA . ILE A 1 87 ? -4.483 3.757 -15.275 1.00 97.50 87 ILE A CA 1
ATOM 697 C C . ILE A 1 87 ? -3.399 2.804 -15.786 1.00 97.50 87 ILE A C 1
ATOM 699 O O . ILE A 1 87 ? -3.155 2.734 -16.992 1.00 97.50 87 ILE A O 1
ATOM 703 N N . ILE A 1 88 ? -2.767 2.061 -14.875 1.00 96.62 88 ILE A N 1
ATOM 704 C CA . ILE A 1 88 ? -1.688 1.116 -15.184 1.00 96.62 88 ILE A CA 1
ATOM 705 C C . ILE A 1 88 ? -2.217 -0.321 -15.160 1.00 96.62 88 ILE A C 1
ATOM 707 O O . ILE A 1 88 ? -2.852 -0.748 -14.198 1.00 96.62 88 ILE A O 1
ATOM 711 N N . CYS A 1 89 ? -1.917 -1.081 -16.214 1.00 96.69 89 CYS A N 1
ATOM 712 C CA . CYS A 1 89 ? -2.231 -2.505 -16.332 1.00 96.69 89 CYS A CA 1
ATOM 713 C C . CYS A 1 89 ? -0.945 -3.277 -16.643 1.00 96.69 89 CYS A C 1
ATOM 715 O O . CYS A 1 89 ? -0.199 -2.886 -17.542 1.00 96.69 89 CYS A O 1
ATOM 717 N N . THR A 1 90 ? -0.695 -4.382 -15.943 1.00 96.75 90 THR A N 1
ATOM 718 C CA . THR A 1 90 ? 0.527 -5.187 -16.089 1.00 96.75 90 THR A CA 1
ATOM 719 C C . THR A 1 90 ? 0.210 -6.667 -16.298 1.00 96.75 90 THR A C 1
ATOM 721 O O . THR A 1 90 ? -0.843 -7.159 -15.892 1.00 96.75 90 THR A O 1
ATOM 724 N N . GLU A 1 91 ? 1.121 -7.383 -16.963 1.00 96.06 91 GLU A N 1
ATOM 725 C CA . GLU A 1 91 ? 1.184 -8.848 -16.868 1.00 96.06 91 GLU A CA 1
ATOM 726 C C . GLU A 1 91 ? 1.882 -9.276 -15.560 1.00 96.06 91 GLU A C 1
ATOM 728 O O . GLU A 1 91 ? 2.155 -8.441 -14.701 1.00 96.06 91 GLU A O 1
ATOM 733 N N . VAL A 1 92 ? 2.192 -10.566 -15.400 1.00 96.56 92 VAL A N 1
ATOM 734 C CA . VAL A 1 92 ? 2.919 -11.081 -14.228 1.00 96.56 92 VAL A CA 1
ATOM 735 C C . VAL A 1 92 ? 4.405 -11.212 -14.549 1.00 96.56 92 VAL A C 1
ATOM 737 O O . VAL A 1 92 ? 4.780 -11.934 -15.471 1.00 96.56 92 VAL A O 1
ATOM 740 N N . GLY A 1 93 ? 5.262 -10.568 -13.756 1.00 95.38 93 GLY A N 1
ATOM 741 C CA . GLY A 1 93 ? 6.710 -10.627 -13.950 1.00 95.38 93 GLY A CA 1
ATOM 742 C C . GLY A 1 93 ? 7.472 -9.521 -13.224 1.00 95.38 93 GLY A C 1
ATOM 743 O O . GLY A 1 93 ? 6.932 -8.819 -12.373 1.00 95.38 93 GLY A O 1
ATOM 744 N N . GLN A 1 94 ? 8.749 -9.342 -13.569 1.00 94.38 94 GLN A N 1
ATOM 745 C CA . GLN A 1 94 ? 9.580 -8.272 -12.992 1.00 94.38 94 GLN A CA 1
ATOM 746 C C . GLN A 1 94 ? 9.033 -6.874 -13.315 1.00 94.38 94 GLN A C 1
ATOM 748 O O . GLN A 1 94 ? 9.071 -5.983 -12.474 1.00 94.38 94 GLN A O 1
ATOM 753 N N . ASN A 1 95 ? 8.452 -6.710 -14.504 1.00 93.56 95 ASN A N 1
ATOM 754 C CA . ASN A 1 95 ? 7.747 -5.501 -14.917 1.00 93.56 95 ASN A CA 1
ATOM 755 C C . ASN A 1 95 ? 6.576 -5.150 -13.985 1.00 93.56 95 ASN A C 1
ATOM 757 O O . ASN A 1 95 ? 6.372 -3.975 -13.706 1.00 93.56 95 ASN A O 1
ATOM 761 N N . GLN A 1 96 ? 5.846 -6.149 -13.477 1.00 96.81 96 GLN A N 1
ATOM 762 C CA . GLN A 1 96 ? 4.781 -5.938 -12.495 1.00 96.81 96 GLN A CA 1
ATOM 763 C C . GLN A 1 96 ? 5.332 -5.352 -11.197 1.00 96.81 96 GLN A C 1
ATOM 765 O O . GLN A 1 96 ? 4.741 -4.436 -10.645 1.00 96.81 96 GLN A O 1
ATOM 770 N N . MET A 1 97 ? 6.466 -5.876 -10.726 1.00 96.19 97 MET A N 1
ATOM 771 C CA . MET A 1 97 ? 7.079 -5.448 -9.467 1.00 96.19 97 MET A CA 1
ATOM 772 C C . MET A 1 97 ? 7.659 -4.038 -9.550 1.00 96.19 97 MET A C 1
ATOM 774 O O . MET A 1 97 ? 7.623 -3.320 -8.562 1.00 96.19 97 MET A O 1
ATOM 778 N N . TRP A 1 98 ? 8.174 -3.623 -10.710 1.00 93.88 98 TRP A N 1
ATOM 779 C CA . TRP A 1 98 ? 8.647 -2.246 -10.893 1.00 93.88 98 TRP A CA 1
ATOM 780 C C . TRP A 1 98 ? 7.523 -1.231 -11.082 1.00 93.88 98 TRP A C 1
ATOM 782 O O . TRP A 1 98 ? 7.755 -0.053 -10.851 1.00 93.88 98 TRP A O 1
ATOM 792 N N . ALA A 1 99 ? 6.340 -1.668 -11.515 1.00 94.19 99 ALA A N 1
ATOM 793 C CA . ALA A 1 99 ? 5.170 -0.810 -11.681 1.00 94.19 99 ALA A CA 1
ATOM 794 C C . ALA A 1 99 ? 4.321 -0.652 -10.405 1.00 94.19 99 ALA A C 1
ATOM 796 O O . ALA A 1 99 ? 3.361 0.117 -10.434 1.00 94.19 99 ALA A O 1
ATOM 797 N N . ALA A 1 100 ? 4.615 -1.425 -9.354 1.00 89.50 100 ALA A N 1
ATOM 798 C CA . ALA A 1 100 ? 3.838 -1.510 -8.116 1.00 89.50 100 ALA A CA 1
ATOM 799 C C . ALA A 1 100 ? 4.153 -0.392 -7.113 1.00 89.50 100 ALA A C 1
ATOM 801 O O . ALA A 1 100 ? 5.287 0.136 -7.140 1.00 89.50 100 ALA A O 1
#

Foldseek 3Di:
DDEECDPCVACVPHDDPDYHHDDPVVVVVVVVVVDDDDDVVVCVVVVVVVVVCCVVDPDDDDDDDPPDDDLLVVLVVVCVVCVVVDDDDDDDDPNVVSND

InterPro domains:
  IPR029035 DHS-like NAD/FAD-binding domain superfamily [SSF52467] (1-59)
  IPR045229 Thiamine pyrophosphate enzyme [PTHR18968] (1-100)

Sequence (100 aa):
IHIDIDAAEIGKNVEVEVPIVGQVKEVLAAINQRLEAIELEELSEWHETIDRWKEEYPLRYGDSSEGRIMPQHVIEEVYSLTQGEAIICTEVGQNQMWAA

pLDDT: mean 94.18, std 5.29, range [75.69, 98.31]

Mean predicted aligned error: 5.0 Å

Secondary structure (DSSP, 8-state):
-EEES-TTTTTSSS--SSEEES-HHHHHHHHHTTPPP--GGGGHHHHHHHHHHHHHS----PPPPTTPPPHHHHHHHHHHHHTT-SPP---SSHHHHH--

Radius of gyration: 20.09 Å; Cα contacts (8 Å, |Δi|>4): 57; chains: 1; bounding box: 44×33×44 Å

Organism: NCBI:txid863

Solvent-accessible surface area (backbone atoms only — not comparable to full-atom values): 6478 Å² total; per-residue (Å²): 113,44,74,36,68,52,66,77,64,63,52,65,90,54,87,57,93,44,75,42,76,37,58,61,72,60,52,49,54,59,47,60,76,69,56,73,92,74,64,68,77,81,46,40,74,59,50,54,53,53,52,53,47,50,71,75,63,56,96,77,80,79,78,70,60,96,88,44,84,50,70,59,56,54,44,52,48,50,37,63,76,44,69,71,70,65,90,85,85,72,71,91,55,74,69,35,64,58,71,102